Protein AF-A0A1V3X6S5-F1 (afdb_monomer_lite)

Foldseek 3Di:
DDDDDDQLVVLVVVLVVLVVVLVVLVVVLVVCLCVQQQFDQPDPDPVSVVVSNVRNVVSVVVSVVSVVVSVVSVVVSVVSCVVSVNPPPPPPPPPPDDDPPDPDDDDD

Sequence (108 aa):
MSYVLVSPDMVAAAAEDLTTLGSTIGAANAAAATSTTEVLAAATDEVSARIAELFGAYGREYQAISAEAAAFHARFLQALNSGAGLTPSRKPPTCHRCKPSSRMCSIS

Structure (mmCIF, N/CA/C/O backbone):
data_AF-A0A1V3X6S5-F1
#
_entry.id   AF-A0A1V3X6S5-F1
#
loop_
_atom_site.group_PDB
_atom_site.id
_atom_site.type_symbol
_atom_site.label_atom_id
_atom_site.label_alt_id
_atom_site.label_comp_id
_atom_site.label_asym_id
_atom_site.label_entity_id
_atom_site.label_seq_id
_atom_site.pdbx_PDB_ins_code
_atom_site.Cartn_x
_atom_site.Cartn_y
_atom_site.Cartn_z
_atom_site.occupancy
_atom_site.B_iso_or_equiv
_atom_site.auth_seq_id
_atom_site.auth_comp_id
_atom_site.auth_asym_id
_atom_site.auth_atom_id
_atom_site.pdbx_PDB_model_num
ATOM 1 N N . MET A 1 1 ? 16.140 22.476 -30.939 1.00 49.06 1 MET A N 1
ATOM 2 C CA . MET A 1 1 ? 15.502 21.275 -30.359 1.00 49.06 1 MET A CA 1
ATOM 3 C C . MET A 1 1 ? 16.399 20.788 -29.233 1.00 49.06 1 MET A C 1
ATOM 5 O O . MET A 1 1 ? 17.555 20.499 -29.509 1.00 49.06 1 MET A O 1
ATOM 9 N N . SER A 1 2 ? 15.923 20.795 -27.987 1.00 67.44 2 SER A N 1
ATOM 10 C CA . SER A 1 2 ? 16.673 20.252 -26.846 1.00 67.44 2 SER A CA 1
ATOM 11 C C . SER A 1 2 ? 16.503 18.733 -26.825 1.00 67.44 2 SER A C 1
ATOM 13 O O . SER A 1 2 ? 15.370 18.258 -26.873 1.00 67.44 2 SER A O 1
ATOM 15 N N . TYR A 1 3 ? 17.605 17.988 -26.793 1.00 63.44 3 TYR A N 1
ATOM 16 C CA . TYR A 1 3 ? 17.598 16.550 -26.532 1.00 63.44 3 TYR A CA 1
ATOM 17 C C . TYR A 1 3 ? 18.043 16.339 -25.087 1.00 63.44 3 TYR A C 1
ATOM 19 O O . TYR A 1 3 ? 19.093 16.838 -24.685 1.00 63.44 3 TYR A O 1
ATOM 27 N N . VAL A 1 4 ? 17.249 15.606 -24.310 1.00 67.62 4 VAL A N 1
ATOM 28 C CA . VAL A 1 4 ? 17.649 15.171 -22.970 1.00 67.62 4 VAL A CA 1
ATOM 29 C C . VAL A 1 4 ? 18.416 13.863 -23.130 1.00 67.62 4 VAL A C 1
ATOM 31 O O . VAL A 1 4 ? 17.857 12.857 -23.560 1.00 67.62 4 VAL A O 1
ATOM 34 N N . LEU A 1 5 ? 19.711 13.895 -22.822 1.00 71.56 5 LEU A N 1
ATOM 35 C CA . LEU A 1 5 ? 20.560 12.709 -22.760 1.00 71.56 5 LEU A CA 1
ATOM 36 C C . LEU A 1 5 ? 20.504 12.164 -21.331 1.00 71.56 5 LEU A C 1
ATOM 38 O O . LEU A 1 5 ? 20.949 12.828 -20.398 1.00 71.56 5 LEU A O 1
ATOM 42 N N . VAL A 1 6 ? 19.947 10.968 -21.159 1.00 72.44 6 VAL A N 1
ATOM 43 C CA . VAL A 1 6 ? 19.930 10.245 -19.882 1.00 72.44 6 VAL A CA 1
ATOM 44 C C . VAL A 1 6 ? 20.924 9.090 -19.966 1.00 72.44 6 VAL A C 1
ATOM 46 O O . VAL A 1 6 ? 20.902 8.329 -20.932 1.00 72.44 6 VAL A O 1
ATOM 49 N N . SER A 1 7 ? 21.792 8.957 -18.959 1.00 81.06 7 SER A N 1
ATOM 50 C CA . SER A 1 7 ? 22.675 7.793 -18.837 1.00 81.06 7 SER A CA 1
ATOM 51 C C . SER A 1 7 ? 21.864 6.565 -18.395 1.00 81.06 7 SER A C 1
ATOM 53 O O . SER A 1 7 ? 21.170 6.657 -17.380 1.00 81.06 7 SER A O 1
ATOM 55 N N . PRO A 1 8 ? 21.962 5.414 -19.088 1.00 78.69 8 PRO A N 1
ATOM 56 C CA . PRO A 1 8 ? 21.315 4.171 -18.665 1.00 78.69 8 PRO A CA 1
ATOM 57 C C . PRO A 1 8 ? 21.686 3.743 -17.239 1.00 78.69 8 PRO A C 1
ATOM 59 O O . PRO A 1 8 ? 20.822 3.252 -16.518 1.00 78.69 8 PRO A O 1
ATOM 62 N N . ASP A 1 9 ? 22.921 4.007 -16.796 1.00 80.19 9 ASP A N 1
ATOM 63 C CA . ASP A 1 9 ? 23.370 3.697 -15.430 1.00 80.19 9 ASP A CA 1
ATOM 64 C C . ASP A 1 9 ? 22.603 4.504 -14.371 1.00 80.19 9 ASP A C 1
ATOM 66 O O . ASP A 1 9 ? 22.273 3.990 -13.305 1.00 80.19 9 ASP A O 1
ATOM 70 N N . MET A 1 10 ? 22.247 5.756 -14.680 1.00 84.81 10 MET A N 1
ATOM 71 C CA . MET A 1 10 ? 21.433 6.586 -13.784 1.00 84.81 10 MET A CA 1
ATOM 72 C C . MET A 1 10 ? 19.997 6.068 -13.679 1.00 84.81 10 MET A C 1
ATOM 74 O O . MET A 1 10 ? 19.380 6.170 -12.622 1.00 84.81 10 MET A O 1
ATOM 78 N N . VAL A 1 11 ? 19.463 5.499 -14.764 1.00 85.94 11 VAL A N 1
ATOM 79 C CA . VAL A 1 11 ? 18.130 4.881 -14.754 1.00 85.94 11 VAL A CA 1
ATOM 80 C C . VAL A 1 11 ? 18.152 3.557 -13.997 1.00 85.94 11 VAL A C 1
ATOM 82 O O . VAL A 1 11 ? 17.210 3.278 -13.260 1.00 85.94 11 VAL A O 1
ATOM 85 N N . ALA A 1 12 ? 19.229 2.777 -14.129 1.00 85.50 12 ALA A N 1
ATOM 86 C CA . ALA A 1 12 ? 19.430 1.544 -13.371 1.00 85.50 12 ALA A CA 1
ATOM 87 C C . ALA A 1 12 ? 19.436 1.811 -11.860 1.00 85.50 12 ALA A C 1
ATOM 89 O O . ALA A 1 12 ? 18.674 1.186 -11.126 1.00 85.50 12 ALA A O 1
ATOM 90 N N . ALA A 1 13 ? 20.238 2.786 -11.419 1.00 88.19 13 ALA A N 1
ATOM 91 C CA . ALA A 1 13 ? 20.313 3.184 -10.016 1.00 88.19 13 ALA A CA 1
ATOM 92 C C . ALA A 1 13 ? 18.951 3.672 -9.493 1.00 88.19 13 ALA A C 1
ATOM 94 O O . ALA A 1 13 ? 18.472 3.205 -8.464 1.00 88.19 13 ALA A O 1
ATOM 95 N N . ALA A 1 14 ? 18.262 4.532 -10.252 1.00 90.12 14 ALA A N 1
ATOM 96 C CA . ALA A 1 14 ? 16.934 5.007 -9.870 1.00 90.12 14 ALA A CA 1
ATOM 97 C C . ALA A 1 14 ? 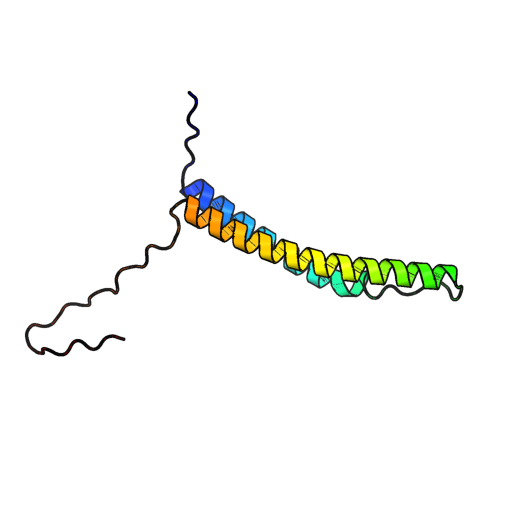15.893 3.871 -9.787 1.00 90.12 14 ALA A C 1
ATOM 99 O O . ALA A 1 14 ? 15.019 3.892 -8.922 1.00 90.12 14 ALA A O 1
ATOM 100 N N . ALA A 1 15 ? 15.962 2.869 -10.669 1.00 90.12 15 ALA A N 1
ATOM 101 C CA . ALA A 1 15 ? 15.076 1.708 -10.618 1.00 90.12 15 ALA A CA 1
ATOM 102 C C . ALA A 1 15 ? 15.334 0.833 -9.377 1.00 90.12 15 ALA A C 1
ATOM 104 O O . ALA A 1 15 ? 14.387 0.298 -8.792 1.00 90.12 15 ALA A O 1
ATOM 105 N N . GLU A 1 16 ? 16.590 0.708 -8.948 1.00 91.06 16 GLU A N 1
ATOM 106 C CA . GLU A 1 16 ? 16.969 0.015 -7.713 1.00 91.06 16 GLU A CA 1
ATOM 107 C C . GLU A 1 16 ? 16.457 0.758 -6.468 1.00 91.06 16 GLU A C 1
ATOM 109 O O . GLU A 1 16 ? 15.816 0.152 -5.601 1.00 91.06 16 GLU A O 1
ATOM 114 N N . ASP A 1 17 ? 16.618 2.082 -6.429 1.00 94.19 17 ASP A N 1
ATOM 115 C CA . ASP A 1 17 ? 16.081 2.931 -5.359 1.00 94.19 17 ASP A CA 1
ATOM 116 C C . ASP A 1 17 ? 14.554 2.799 -5.255 1.00 94.19 17 ASP A C 1
ATOM 118 O O . ASP A 1 17 ? 13.998 2.596 -4.173 1.00 94.19 17 ASP A O 1
ATOM 122 N N . LEU A 1 18 ? 13.856 2.843 -6.392 1.00 94.25 18 LEU A N 1
ATOM 123 C CA . LEU A 1 18 ? 12.405 2.667 -6.456 1.00 94.25 18 LEU A CA 1
ATOM 124 C C . LEU A 1 18 ? 11.963 1.251 -6.065 1.00 94.25 18 LEU A C 1
ATOM 126 O O . LEU A 1 18 ? 10.880 1.079 -5.498 1.00 94.25 18 LEU A O 1
ATOM 130 N N . THR A 1 19 ? 12.776 0.231 -6.338 1.00 94.81 19 THR A N 1
ATOM 131 C CA . THR A 1 19 ? 12.519 -1.143 -5.878 1.00 94.81 19 THR A CA 1
ATOM 132 C C . THR A 1 19 ? 12.578 -1.210 -4.355 1.00 94.81 19 THR A C 1
ATOM 134 O O . THR A 1 19 ? 11.658 -1.736 -3.721 1.00 94.81 19 THR A O 1
ATOM 137 N N . THR A 1 20 ? 13.609 -0.606 -3.763 1.00 95.94 20 THR A N 1
ATOM 138 C CA . THR A 1 20 ? 13.764 -0.506 -2.307 1.00 95.94 20 THR A CA 1
ATOM 139 C C . THR A 1 20 ? 12.592 0.249 -1.685 1.00 95.94 20 THR A C 1
ATOM 141 O O . THR A 1 20 ? 11.956 -0.256 -0.760 1.00 95.94 20 THR A O 1
ATOM 144 N N . LEU A 1 21 ? 12.228 1.405 -2.249 1.00 96.44 21 LEU A N 1
ATOM 145 C CA . LEU A 1 21 ? 11.100 2.216 -1.792 1.00 96.44 21 LEU A CA 1
ATOM 146 C C . LEU A 1 21 ? 9.777 1.437 -1.823 1.00 96.44 21 LEU A C 1
ATOM 148 O O . LEU A 1 21 ? 9.033 1.448 -0.843 1.00 96.44 21 LEU A O 1
ATOM 152 N N . GLY A 1 22 ? 9.496 0.723 -2.917 1.00 95.12 22 GLY A N 1
ATOM 153 C CA . GLY A 1 22 ? 8.295 -0.106 -3.039 1.00 95.12 22 GLY A CA 1
ATOM 154 C C . GLY A 1 22 ? 8.224 -1.192 -1.961 1.00 95.12 22 GLY A C 1
ATOM 155 O O . GLY A 1 22 ? 7.170 -1.392 -1.355 1.00 95.12 22 GLY A O 1
ATOM 156 N N . SER A 1 23 ? 9.354 -1.840 -1.661 1.00 95.81 23 SER A N 1
ATOM 157 C CA . SER A 1 23 ? 9.443 -2.827 -0.578 1.00 95.81 23 SER A CA 1
ATOM 158 C C . SER A 1 23 ? 9.214 -2.196 0.798 1.00 95.81 23 SER A C 1
ATOM 160 O O . SER A 1 23 ? 8.479 -2.755 1.613 1.00 95.81 23 SER A O 1
ATOM 162 N N . THR A 1 24 ? 9.816 -1.036 1.072 1.00 97.69 24 THR A N 1
ATOM 163 C CA . THR A 1 24 ? 9.639 -0.316 2.342 1.00 97.69 24 THR A CA 1
ATOM 164 C C . THR A 1 24 ? 8.186 0.106 2.548 1.00 97.69 24 THR A C 1
ATOM 166 O O . THR A 1 24 ? 7.644 -0.094 3.634 1.00 97.69 24 THR A O 1
ATOM 169 N N . ILE A 1 25 ? 7.531 0.635 1.511 1.00 96.12 25 ILE A N 1
ATOM 170 C CA . ILE A 1 25 ? 6.117 1.030 1.568 1.00 96.12 25 ILE A CA 1
ATOM 171 C C . ILE A 1 25 ? 5.225 -0.195 1.785 1.00 96.12 25 ILE A C 1
ATOM 173 O O . ILE A 1 25 ? 4.343 -0.160 2.639 1.00 96.12 25 ILE A O 1
ATOM 177 N N . GLY A 1 26 ? 5.472 -1.295 1.067 1.00 96.12 26 GLY A N 1
ATOM 178 C CA . GLY A 1 26 ? 4.722 -2.539 1.253 1.00 96.12 26 GLY A CA 1
ATOM 179 C C . GLY A 1 26 ? 4.817 -3.069 2.687 1.00 96.12 26 GLY A C 1
ATOM 180 O O . GLY A 1 26 ? 3.800 -3.420 3.285 1.00 96.12 26 GLY A O 1
ATOM 181 N N . ALA A 1 27 ? 6.018 -3.057 3.271 1.00 96.44 27 ALA A N 1
ATOM 182 C CA . ALA A 1 27 ? 6.232 -3.453 4.661 1.00 96.44 27 ALA A CA 1
ATOM 183 C C . ALA A 1 27 ? 5.536 -2.508 5.655 1.00 96.44 27 ALA A C 1
ATOM 185 O O . ALA A 1 27 ? 4.917 -2.975 6.611 1.00 96.44 27 ALA A O 1
ATOM 186 N N . ALA A 1 28 ? 5.593 -1.194 5.420 1.00 96.38 28 ALA A N 1
ATOM 187 C CA . ALA A 1 28 ? 4.912 -0.206 6.253 1.00 96.38 28 ALA A CA 1
ATOM 188 C C . ALA A 1 28 ? 3.384 -0.377 6.213 1.00 96.38 28 ALA A C 1
ATOM 190 O O . ALA A 1 28 ? 2.738 -0.372 7.261 1.00 96.38 28 ALA A O 1
ATOM 191 N N . ASN A 1 29 ? 2.812 -0.608 5.027 1.00 95.62 29 ASN A N 1
ATOM 192 C CA . ASN A 1 29 ? 1.379 -0.848 4.861 1.00 95.62 29 ASN A CA 1
ATOM 193 C C . ASN A 1 29 ? 0.927 -2.134 5.556 1.00 95.62 29 ASN A C 1
ATOM 195 O O . ASN A 1 29 ? -0.117 -2.134 6.207 1.00 95.62 29 ASN A O 1
ATOM 199 N N . ALA A 1 30 ? 1.726 -3.202 5.475 1.00 94.50 30 ALA A N 1
ATOM 200 C CA . ALA A 1 30 ? 1.460 -4.446 6.192 1.00 94.50 30 ALA A CA 1
ATOM 201 C C . ALA A 1 30 ? 1.532 -4.257 7.717 1.00 94.50 30 ALA A C 1
ATOM 203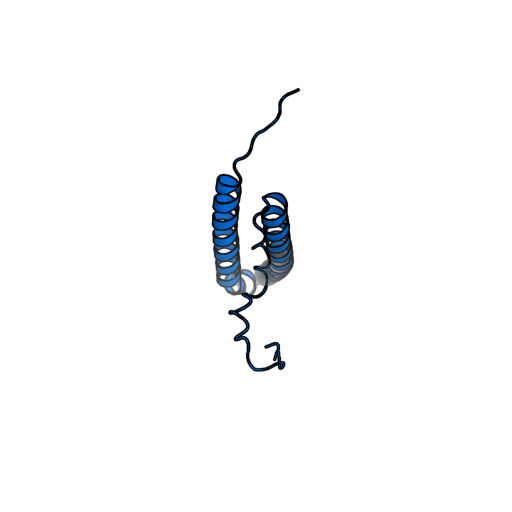 O O . ALA A 1 30 ? 0.658 -4.736 8.435 1.00 94.50 30 ALA A O 1
ATOM 204 N N . ALA A 1 31 ? 2.528 -3.517 8.215 1.00 96.06 31 ALA A N 1
ATOM 205 C CA . ALA A 1 31 ? 2.667 -3.222 9.642 1.00 96.06 31 ALA A CA 1
ATOM 206 C C . ALA A 1 31 ? 1.512 -2.360 10.187 1.00 96.06 31 ALA A C 1
ATOM 208 O O . ALA A 1 31 ? 1.100 -2.531 11.333 1.00 96.06 31 ALA A O 1
ATOM 209 N N . ALA A 1 32 ? 0.973 -1.453 9.369 1.00 94.75 32 ALA A N 1
ATOM 210 C CA . ALA A 1 32 ? -0.150 -0.591 9.729 1.00 94.75 32 ALA A CA 1
ATOM 211 C C . ALA A 1 32 ? -1.531 -1.243 9.527 1.00 94.75 32 ALA A C 1
ATOM 213 O O . ALA A 1 32 ? -2.535 -0.674 9.954 1.00 94.75 32 ALA A O 1
ATOM 214 N N . ALA A 1 33 ? -1.617 -2.409 8.874 1.00 94.94 33 ALA A N 1
ATOM 215 C CA . ALA A 1 33 ? -2.894 -3.018 8.503 1.00 94.94 33 ALA A CA 1
ATOM 216 C C . ALA A 1 33 ? -3.784 -3.260 9.725 1.00 94.94 33 ALA A C 1
ATOM 218 O O . ALA A 1 33 ? -4.861 -2.681 9.825 1.00 94.94 33 ALA A O 1
ATOM 219 N N . THR A 1 34 ? -3.299 -4.025 10.701 1.00 93.44 34 THR A N 1
ATOM 220 C CA . THR A 1 34 ? -4.077 -4.378 11.895 1.00 93.44 34 THR A CA 1
ATOM 221 C C . THR A 1 34 ? -4.492 -3.146 12.698 1.00 93.44 34 THR A C 1
ATOM 223 O O . THR A 1 34 ? -5.667 -2.996 13.025 1.00 93.44 34 THR A O 1
ATOM 226 N N . SER A 1 35 ? -3.564 -2.221 12.964 1.00 94.81 35 SER A N 1
ATOM 227 C CA . SER A 1 35 ? -3.840 -1.039 13.792 1.00 94.81 35 SER A CA 1
ATOM 228 C C . SER A 1 35 ? -4.833 -0.059 13.161 1.00 94.81 35 SER A C 1
ATOM 230 O O . SER A 1 35 ? -5.447 0.725 13.882 1.00 94.81 35 SER A O 1
ATOM 232 N N . THR A 1 36 ? -5.014 -0.103 11.838 1.00 94.50 36 THR A N 1
ATOM 233 C CA . THR A 1 36 ? -5.954 0.764 11.112 1.00 94.50 36 THR A CA 1
ATOM 234 C C . THR A 1 36 ? -7.275 0.077 10.768 1.00 94.50 36 THR A C 1
ATOM 236 O O . THR A 1 36 ? -8.276 0.767 10.588 1.00 94.50 36 THR A O 1
ATOM 239 N N . THR A 1 37 ? -7.325 -1.259 10.705 1.00 94.88 37 THR A N 1
ATOM 240 C CA . THR A 1 37 ? -8.563 -2.006 10.413 1.00 94.88 37 THR A CA 1
ATOM 241 C C . THR A 1 37 ? -9.309 -2.480 11.656 1.00 94.88 37 THR A C 1
ATOM 243 O O . THR A 1 37 ? -10.523 -2.676 11.590 1.00 94.88 37 THR A O 1
ATOM 246 N N . GLU A 1 38 ? -8.604 -2.676 12.772 1.00 93.81 38 GLU A N 1
ATOM 247 C CA . GLU A 1 38 ? -9.143 -3.200 14.035 1.00 93.81 38 GLU A CA 1
ATOM 248 C C . GLU A 1 38 ? -9.247 -2.099 15.100 1.00 93.81 38 GLU A C 1
ATOM 250 O O . GLU A 1 38 ? -8.782 -2.232 16.231 1.00 93.81 38 GLU A O 1
ATOM 255 N N . VAL A 1 39 ? -9.847 -0.967 14.725 1.00 93.50 39 VAL A N 1
ATOM 256 C CA . VAL A 1 39 ? -10.058 0.155 15.645 1.00 93.50 39 VAL A CA 1
ATOM 257 C C . VAL A 1 39 ? -11.143 -0.209 16.657 1.00 93.50 39 VAL A C 1
ATOM 259 O O . VAL A 1 39 ? -12.250 -0.595 16.287 1.00 93.50 39 VAL A O 1
ATOM 262 N N . LEU A 1 40 ? -10.827 -0.072 17.945 1.00 92.81 40 LEU A N 1
ATOM 263 C CA . LEU A 1 40 ? -11.772 -0.287 19.039 1.00 92.81 40 LEU A CA 1
ATOM 264 C C . LEU A 1 40 ? -12.539 1.001 19.357 1.00 92.81 40 LEU A C 1
ATOM 266 O O . LEU A 1 40 ? -11.992 2.102 19.272 1.00 92.81 40 LEU A O 1
ATOM 270 N N . ALA A 1 41 ? -13.802 0.862 19.765 1.00 91.25 41 ALA A N 1
ATOM 271 C CA . ALA A 1 41 ? -14.599 1.987 20.244 1.00 91.25 41 ALA A CA 1
ATOM 272 C C . ALA A 1 41 ? -13.985 2.571 21.527 1.00 91.25 41 ALA A C 1
ATOM 274 O O . ALA A 1 41 ? -13.651 1.835 22.456 1.00 91.25 41 ALA A O 1
ATOM 275 N N . ALA A 1 42 ? -13.853 3.898 21.583 1.00 90.06 42 ALA A N 1
ATOM 276 C CA . ALA A 1 42 ? -13.271 4.592 22.734 1.00 90.06 42 ALA A CA 1
ATOM 277 C C . ALA A 1 42 ? -14.160 4.519 23.991 1.00 90.06 42 ALA A C 1
ATOM 279 O O . ALA A 1 42 ? -13.655 4.548 25.113 1.00 90.06 42 ALA A O 1
ATOM 280 N N . ALA A 1 43 ? -15.476 4.417 23.800 1.00 90.31 43 ALA A N 1
ATOM 281 C CA . ALA A 1 43 ? -16.479 4.256 24.845 1.00 90.31 43 ALA A CA 1
ATOM 282 C C . ALA A 1 43 ? -17.652 3.392 24.341 1.00 90.31 43 ALA A C 1
ATOM 284 O O . ALA A 1 43 ? -17.703 3.008 23.173 1.00 90.31 43 ALA A O 1
ATOM 285 N N . THR A 1 44 ? -18.586 3.050 25.234 1.00 91.50 44 THR A N 1
ATOM 286 C CA . THR A 1 44 ? -19.729 2.160 24.944 1.00 91.50 44 THR A CA 1
ATOM 287 C C . THR A 1 44 ? -20.907 2.863 24.268 1.00 91.50 44 THR A C 1
ATOM 289 O O . THR A 1 44 ? -21.981 2.277 24.147 1.00 91.50 44 THR A O 1
ATOM 292 N N . ASP A 1 45 ? -20.754 4.129 23.893 1.00 96.00 45 ASP A N 1
ATOM 293 C CA . ASP A 1 45 ? -21.786 4.882 23.197 1.00 96.00 45 ASP A CA 1
ATOM 294 C C . ASP A 1 45 ? -21.812 4.563 21.694 1.00 96.00 45 ASP A C 1
ATOM 296 O O . ASP A 1 45 ? -20.826 4.134 21.087 1.00 96.00 45 ASP A O 1
ATOM 300 N N . GLU A 1 46 ? -22.968 4.801 21.080 1.00 94.75 46 GLU A N 1
ATOM 301 C CA . GLU A 1 46 ? -23.188 4.521 19.662 1.00 94.75 46 GLU A CA 1
ATOM 302 C C . GLU A 1 46 ? -22.290 5.367 18.749 1.00 94.75 46 GLU A C 1
ATOM 304 O O . GLU A 1 46 ? -21.898 4.900 17.681 1.00 94.75 46 GLU A O 1
ATOM 309 N N . VAL A 1 47 ? -21.912 6.586 19.152 1.00 96.69 47 VAL A N 1
ATOM 310 C CA . VAL A 1 47 ? -21.053 7.459 18.338 1.00 96.69 47 VAL A CA 1
ATOM 311 C C . VAL A 1 47 ? -19.639 6.883 18.276 1.00 96.69 47 VAL A C 1
ATOM 313 O O . VAL A 1 47 ? -19.091 6.731 17.184 1.00 96.69 47 VAL A O 1
ATOM 316 N N . SER A 1 48 ? -19.077 6.474 19.414 1.00 96.19 48 SER A N 1
ATOM 317 C CA . SER A 1 48 ? -17.780 5.792 19.492 1.00 96.19 48 SER A CA 1
ATOM 318 C C . SER A 1 48 ? -17.755 4.496 18.682 1.00 96.19 48 SER A C 1
ATOM 320 O O . SER A 1 48 ? -16.776 4.235 17.980 1.00 96.19 48 SER A O 1
ATOM 322 N N . ALA A 1 49 ? -18.834 3.706 18.727 1.00 95.06 49 ALA A N 1
ATOM 323 C CA . ALA A 1 49 ? -18.956 2.487 17.928 1.00 95.06 49 ALA A CA 1
ATOM 324 C C . ALA A 1 49 ? -18.954 2.787 16.418 1.00 95.06 49 ALA A C 1
ATOM 326 O O . ALA A 1 49 ? -18.196 2.176 15.665 1.00 95.06 49 ALA A O 1
ATOM 327 N N . ARG A 1 50 ? -19.733 3.782 15.971 1.00 95.94 50 ARG A N 1
ATOM 328 C CA . ARG A 1 50 ? -19.786 4.184 14.554 1.00 95.94 50 ARG A CA 1
ATOM 329 C C . ARG A 1 50 ? -18.477 4.772 14.047 1.00 95.94 50 ARG A C 1
ATOM 331 O O . ARG A 1 50 ? -18.108 4.528 12.901 1.00 95.94 50 ARG A O 1
ATOM 338 N N . ILE A 1 51 ? -17.766 5.526 14.881 1.00 95.75 51 ILE A N 1
ATOM 339 C CA . ILE A 1 51 ? -16.447 6.063 14.534 1.00 95.75 51 ILE A CA 1
ATOM 340 C C . ILE A 1 51 ? -15.444 4.917 14.344 1.00 95.75 51 ILE A C 1
ATOM 342 O O . ILE A 1 51 ? -14.726 4.900 13.344 1.00 95.75 51 ILE A O 1
ATOM 346 N N . ALA A 1 52 ? -15.423 3.938 15.252 1.00 95.88 52 ALA A N 1
ATOM 347 C CA . ALA A 1 52 ? -14.563 2.763 15.130 1.00 95.88 52 ALA A CA 1
ATOM 348 C C . ALA A 1 52 ? -14.869 1.948 13.857 1.00 95.88 52 ALA A C 1
ATOM 350 O O . ALA A 1 52 ? -13.952 1.600 13.111 1.00 95.88 52 ALA A O 1
ATOM 351 N N . GLU A 1 53 ? -16.153 1.720 13.553 1.00 95.56 53 GLU A N 1
ATOM 352 C CA . GLU A 1 53 ? -16.590 1.065 12.311 1.00 95.56 53 GLU A CA 1
ATOM 353 C C . GLU A 1 53 ? -16.127 1.822 11.057 1.00 95.56 53 GLU A C 1
ATOM 355 O O . GLU A 1 53 ? -15.606 1.201 10.126 1.00 95.56 53 GLU A O 1
ATOM 360 N N . LEU A 1 54 ? -16.285 3.152 11.038 1.00 96.25 54 LEU A N 1
ATOM 361 C CA . LEU A 1 54 ? -15.884 4.008 9.921 1.00 96.25 54 LEU A CA 1
ATOM 362 C C . LEU 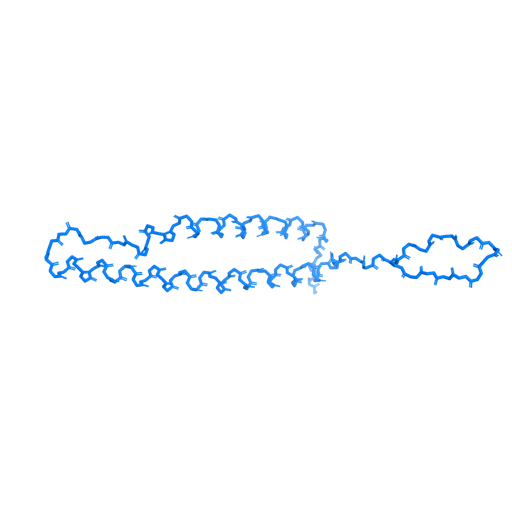A 1 54 ? -14.380 3.907 9.651 1.00 96.25 54 LEU A C 1
ATOM 364 O O . LEU A 1 54 ? -13.976 3.668 8.513 1.00 96.25 54 LEU A O 1
ATOM 368 N N . PHE A 1 55 ? -13.550 4.059 10.687 1.00 96.50 55 PHE A N 1
ATOM 369 C CA . PHE A 1 55 ? -12.099 3.974 10.526 1.00 96.50 55 PHE A CA 1
ATOM 370 C C . PHE A 1 55 ? -11.648 2.569 10.128 1.00 96.50 55 PHE A C 1
ATOM 372 O O . PHE A 1 55 ? -10.813 2.439 9.235 1.00 96.50 55 PHE A O 1
ATOM 379 N N . GLY A 1 56 ? -12.245 1.521 10.701 1.00 96.75 56 GLY A N 1
ATOM 380 C CA . GLY A 1 56 ? -11.947 0.146 10.305 1.00 96.75 56 GLY A CA 1
ATOM 381 C C . GLY A 1 56 ? -12.313 -0.145 8.845 1.00 96.75 56 GLY A C 1
ATOM 382 O O . GLY A 1 56 ? -11.570 -0.835 8.143 1.00 96.75 56 GLY A O 1
ATOM 383 N N . ALA A 1 57 ? -13.438 0.392 8.359 1.00 96.88 57 ALA A N 1
ATOM 384 C CA . ALA A 1 57 ? -13.831 0.292 6.953 1.00 96.88 57 ALA A CA 1
ATOM 385 C C . ALA A 1 57 ? -12.858 1.040 6.036 1.00 96.88 57 ALA A C 1
ATOM 387 O O . ALA A 1 57 ? -12.363 0.454 5.072 1.00 96.88 57 ALA A O 1
ATOM 388 N N . TYR A 1 58 ? -12.509 2.277 6.391 1.00 97.06 58 TYR A N 1
ATOM 389 C CA . TYR A 1 58 ? -11.538 3.074 5.646 1.00 97.06 58 TYR A CA 1
ATOM 390 C C . TYR A 1 58 ? -10.160 2.400 5.585 1.00 97.06 58 TYR A C 1
ATOM 392 O O . TYR A 1 58 ? -9.537 2.358 4.526 1.00 97.06 58 TYR A O 1
ATOM 400 N N . GLY A 1 59 ? -9.703 1.796 6.687 1.00 96.44 59 GLY A N 1
ATOM 401 C CA . GLY A 1 59 ? -8.465 1.017 6.720 1.00 96.44 59 GLY A CA 1
ATOM 402 C C . GLY A 1 59 ? -8.476 -0.141 5.716 1.00 96.44 59 GLY A C 1
ATOM 403 O O . GLY A 1 59 ? -7.495 -0.353 5.008 1.00 96.44 59 GLY A O 1
ATOM 404 N N . ARG A 1 60 ? -9.598 -0.862 5.581 1.00 97.12 60 ARG A N 1
ATOM 405 C CA . ARG A 1 60 ? -9.723 -1.966 4.609 1.00 97.12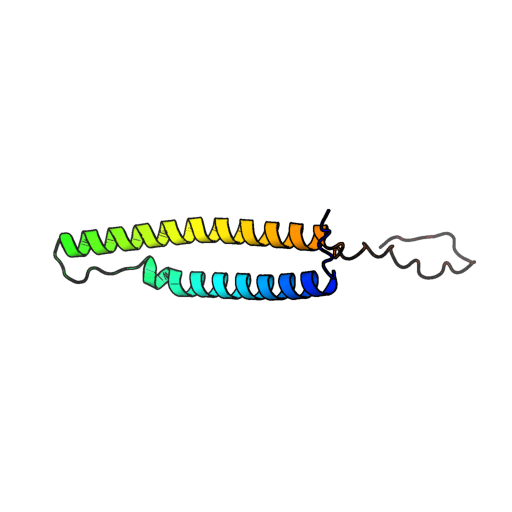 60 ARG A CA 1
ATOM 406 C C . ARG A 1 60 ? -9.707 -1.473 3.163 1.00 97.12 60 ARG A C 1
ATOM 408 O O . ARG A 1 60 ? -9.037 -2.080 2.328 1.00 97.12 60 ARG A O 1
ATOM 415 N N . GLU A 1 61 ? -10.401 -0.377 2.870 1.00 97.25 61 GLU A N 1
ATOM 416 C CA . GLU A 1 61 ? -10.376 0.251 1.541 1.00 97.25 61 GLU A CA 1
ATOM 417 C C . GLU A 1 61 ? -8.971 0.748 1.185 1.00 97.25 61 GLU A C 1
ATOM 419 O O . GLU A 1 61 ? -8.476 0.482 0.089 1.00 97.25 61 GLU A O 1
ATOM 424 N N . TYR A 1 62 ? -8.286 1.385 2.138 1.00 97.31 62 TYR A N 1
ATOM 425 C CA . TYR A 1 62 ? -6.902 1.816 1.970 1.00 97.31 62 TYR A CA 1
ATOM 426 C C . TYR A 1 62 ? -5.973 0.644 1.631 1.00 97.31 62 TYR A C 1
ATOM 428 O O . TYR A 1 62 ? -5.145 0.763 0.726 1.00 97.31 62 TYR A O 1
ATOM 436 N N . GLN A 1 63 ? -6.115 -0.498 2.308 1.00 97.50 63 GLN A N 1
ATOM 437 C CA . GLN A 1 63 ? -5.311 -1.690 2.020 1.00 97.50 63 GLN A CA 1
ATOM 438 C C . GLN A 1 63 ? -5.586 -2.244 0.614 1.00 97.50 63 GLN A C 1
ATOM 440 O O . GLN A 1 63 ? -4.647 -2.617 -0.092 1.00 97.50 63 GLN A O 1
ATOM 445 N N . ALA A 1 64 ? -6.845 -2.237 0.166 1.00 96.56 64 ALA A N 1
ATOM 446 C CA . ALA A 1 64 ? -7.205 -2.663 -1.187 1.00 96.56 64 ALA A CA 1
ATOM 447 C C . ALA A 1 64 ? -6.565 -1.766 -2.263 1.00 96.56 64 ALA A C 1
ATOM 449 O O . ALA A 1 64 ? -5.926 -2.268 -3.190 1.00 96.56 64 ALA A O 1
ATOM 450 N N . ILE A 1 65 ? -6.663 -0.443 -2.104 1.00 96.94 65 ILE A N 1
ATOM 451 C CA . ILE A 1 65 ? -6.058 0.528 -3.032 1.00 96.94 65 ILE A CA 1
ATOM 452 C C . ILE A 1 65 ? -4.526 0.441 -2.988 1.00 96.94 65 ILE A C 1
ATOM 454 O O . ILE A 1 65 ? -3.861 0.511 -4.022 1.00 96.94 65 ILE A O 1
ATOM 458 N N . SER A 1 66 ? -3.946 0.234 -1.805 1.00 95.25 66 SER A N 1
ATOM 459 C CA . SER A 1 66 ? -2.498 0.080 -1.635 1.00 95.25 66 SER A CA 1
ATOM 460 C C . SER A 1 66 ? -1.952 -1.143 -2.374 1.00 95.25 66 SER A C 1
ATOM 462 O O . SER A 1 66 ? -0.859 -1.082 -2.941 1.00 95.25 66 SER A O 1
ATOM 464 N N . ALA A 1 67 ? -2.713 -2.240 -2.424 1.00 95.44 67 ALA A N 1
ATOM 465 C CA . ALA A 1 67 ? -2.350 -3.421 -3.203 1.00 95.44 67 ALA A CA 1
ATOM 466 C C . ALA A 1 67 ? -2.374 -3.145 -4.719 1.00 95.44 67 ALA A C 1
ATOM 468 O O . ALA A 1 67 ? -1.472 -3.574 -5.443 1.00 95.44 67 ALA A O 1
ATOM 469 N N . GLU A 1 68 ? -3.359 -2.385 -5.204 1.00 97.06 68 GLU A N 1
ATOM 470 C CA . GLU A 1 68 ? -3.416 -1.958 -6.606 1.00 97.06 68 GLU A CA 1
ATOM 471 C C . GLU A 1 68 ? -2.244 -1.032 -6.966 1.00 97.06 68 GLU A C 1
ATOM 473 O O . GLU A 1 68 ? -1.583 -1.227 -7.991 1.00 97.06 68 GLU A O 1
ATOM 478 N N . ALA A 1 69 ? -1.915 -0.084 -6.086 1.00 95.81 69 ALA A N 1
ATOM 479 C CA . ALA A 1 69 ? -0.765 0.800 -6.246 1.00 95.81 69 ALA A CA 1
ATOM 480 C C . ALA A 1 69 ? 0.563 0.022 -6.296 1.00 95.81 69 ALA A C 1
ATOM 482 O O . ALA A 1 69 ? 1.415 0.314 -7.136 1.00 95.81 69 ALA A O 1
ATOM 483 N N . ALA A 1 70 ? 0.730 -1.012 -5.464 1.00 95.38 70 ALA A N 1
ATOM 484 C CA . ALA A 1 70 ? 1.907 -1.880 -5.504 1.00 95.38 70 ALA A CA 1
ATOM 485 C C . ALA A 1 70 ? 2.018 -2.647 -6.837 1.00 95.38 70 ALA A C 1
ATOM 487 O O . ALA A 1 70 ? 3.104 -2.752 -7.414 1.00 95.38 70 ALA A O 1
ATOM 488 N N . ALA A 1 71 ? 0.895 -3.133 -7.374 1.00 96.19 71 ALA A N 1
ATOM 489 C CA . ALA A 1 71 ? 0.865 -3.786 -8.681 1.00 96.19 71 ALA A CA 1
ATOM 490 C C . ALA A 1 71 ? 1.210 -2.813 -9.822 1.00 96.19 71 ALA A C 1
ATOM 492 O O . ALA A 1 71 ? 1.926 -3.178 -10.760 1.00 96.19 71 ALA A O 1
ATOM 493 N N . PHE A 1 72 ? 0.734 -1.568 -9.743 1.00 96.38 72 PHE A N 1
ATOM 494 C CA . PHE A 1 72 ? 1.124 -0.506 -10.667 1.00 96.38 72 PHE A CA 1
ATOM 495 C C . PHE A 1 72 ? 2.627 -0.208 -10.583 1.00 96.38 72 PHE A C 1
ATOM 497 O O . PHE A 1 72 ? 3.296 -0.187 -11.617 1.00 96.38 72 PHE A O 1
ATOM 504 N N . HIS A 1 73 ? 3.173 -0.057 -9.373 1.00 96.12 73 HIS A N 1
ATOM 505 C CA . HIS A 1 73 ? 4.598 0.202 -9.139 1.00 96.12 73 HIS A CA 1
ATOM 506 C C . HIS A 1 73 ? 5.495 -0.871 -9.768 1.00 96.12 73 HIS A C 1
ATOM 508 O O . HIS A 1 73 ? 6.469 -0.553 -10.447 1.00 96.12 73 HIS A O 1
ATOM 514 N N . ALA A 1 74 ? 5.125 -2.149 -9.637 1.00 94.19 74 ALA A N 1
ATOM 515 C CA . ALA A 1 74 ? 5.859 -3.251 -10.259 1.00 94.19 74 ALA A CA 1
ATOM 516 C C . ALA A 1 74 ? 5.880 -3.158 -11.798 1.00 94.19 74 ALA A C 1
ATOM 518 O O . ALA A 1 74 ? 6.921 -3.360 -12.428 1.00 94.19 74 ALA A O 1
ATOM 519 N N . ARG A 1 75 ? 4.746 -2.807 -12.419 1.00 95.12 75 ARG A N 1
ATOM 520 C CA . ARG A 1 75 ? 4.657 -2.604 -13.877 1.00 95.12 75 ARG A CA 1
ATOM 521 C C . ARG A 1 75 ? 5.445 -1.375 -14.324 1.00 95.12 75 ARG A C 1
ATOM 523 O O . ARG A 1 75 ? 6.082 -1.413 -15.374 1.00 95.12 75 ARG A O 1
ATOM 530 N N . PHE A 1 76 ? 5.430 -0.309 -13.526 1.00 94.00 76 PHE A N 1
ATOM 531 C CA . PHE A 1 76 ? 6.221 0.891 -13.776 1.00 94.00 76 PHE A CA 1
ATOM 532 C C . PHE A 1 76 ? 7.719 0.572 -13.792 1.00 94.00 76 PHE A C 1
ATOM 534 O O . PHE A 1 76 ? 8.399 0.918 -14.753 1.00 94.00 76 PHE A O 1
ATOM 541 N N . LEU A 1 77 ? 8.219 -0.175 -12.803 1.00 93.38 77 LEU A N 1
ATOM 542 C CA . LEU A 1 77 ? 9.611 -0.636 -12.774 1.00 93.38 77 LEU A CA 1
ATOM 543 C C . LEU A 1 77 ? 9.959 -1.525 -13.973 1.00 93.38 77 LEU A C 1
ATOM 545 O O . LEU A 1 77 ? 11.028 -1.384 -14.565 1.00 93.38 77 LEU A O 1
ATOM 549 N N . GLN A 1 78 ? 9.047 -2.412 -14.381 1.00 90.50 78 GLN A N 1
ATOM 550 C CA . GLN A 1 78 ? 9.243 -3.242 -15.569 1.00 90.50 78 GLN A CA 1
ATOM 551 C C . GLN A 1 78 ? 9.370 -2.397 -16.848 1.00 90.50 78 GLN A C 1
ATOM 553 O O . GLN A 1 78 ? 10.236 -2.672 -17.681 1.00 90.50 78 GLN A O 1
ATOM 558 N N . ALA A 1 79 ? 8.534 -1.368 -17.001 1.00 90.44 79 ALA A N 1
ATOM 559 C CA . ALA A 1 79 ? 8.585 -0.443 -18.132 1.00 90.44 79 ALA A CA 1
ATOM 560 C C . ALA A 1 79 ? 9.827 0.465 -18.093 1.00 90.44 79 ALA A C 1
ATOM 562 O O . ALA A 1 79 ? 10.427 0.739 -19.130 1.00 90.44 79 ALA A O 1
ATOM 563 N N . LEU A 1 80 ? 10.246 0.898 -16.903 1.00 89.56 80 LEU A N 1
ATOM 564 C CA . LEU A 1 80 ? 11.451 1.704 -16.713 1.00 89.56 80 LEU A CA 1
ATOM 565 C C . LEU A 1 80 ? 12.705 0.924 -17.131 1.00 89.56 80 LEU A C 1
ATOM 567 O O . LEU A 1 80 ? 13.520 1.417 -17.910 1.00 89.56 80 LEU A O 1
ATOM 571 N N . ASN A 1 81 ? 12.810 -0.330 -16.690 1.00 85.75 81 ASN A N 1
ATOM 572 C CA . ASN A 1 81 ? 13.926 -1.210 -17.031 1.00 85.75 81 ASN A CA 1
ATOM 573 C C . ASN A 1 81 ? 13.951 -1.579 -18.522 1.00 85.75 81 ASN A C 1
ATOM 575 O O . ASN A 1 81 ? 15.028 -1.696 -19.109 1.00 85.75 81 ASN A O 1
ATOM 579 N N . SER A 1 82 ? 12.786 -1.741 -19.161 1.00 83.44 82 SER A N 1
ATOM 580 C CA . SER A 1 82 ? 12.725 -1.997 -20.604 1.00 83.44 82 SER A CA 1
ATOM 581 C C . SER A 1 82 ? 13.093 -0.761 -21.431 1.00 83.44 82 SER A C 1
ATOM 583 O O . SER A 1 82 ? 13.849 -0.887 -22.394 1.00 83.44 82 SER A O 1
ATOM 585 N N . GLY A 1 83 ? 12.644 0.432 -21.025 1.00 77.38 83 GLY A N 1
ATOM 586 C CA . GLY A 1 83 ? 12.984 1.703 -21.672 1.00 77.38 83 GLY A CA 1
ATOM 587 C C . GLY A 1 83 ? 14.464 2.078 -21.556 1.00 77.38 83 GLY A C 1
ATOM 588 O O . GLY A 1 83 ? 15.022 2.668 -22.478 1.00 77.38 83 GLY A O 1
ATOM 589 N N . ALA A 1 84 ? 15.125 1.678 -20.468 1.00 75.25 84 ALA A N 1
ATOM 590 C CA . ALA A 1 84 ? 16.562 1.864 -20.271 1.00 75.25 84 ALA A CA 1
ATOM 591 C C . ALA A 1 84 ? 17.440 0.882 -21.073 1.00 75.25 84 ALA A C 1
ATOM 593 O O . ALA A 1 84 ? 18.665 0.977 -21.025 1.00 75.25 84 ALA A O 1
ATOM 594 N N . GLY A 1 85 ? 16.846 -0.094 -21.773 1.00 64.31 85 GLY A N 1
ATOM 595 C CA . GLY A 1 85 ? 17.591 -1.183 -22.414 1.00 64.31 85 GLY A CA 1
ATOM 596 C C . GLY A 1 85 ? 18.234 -2.159 -21.417 1.00 64.31 85 GLY A C 1
ATOM 597 O O . GLY A 1 85 ? 19.058 -2.981 -21.811 1.00 64.31 85 GLY A O 1
ATOM 598 N N . LEU A 1 86 ? 17.844 -2.093 -20.138 1.00 60.44 86 LEU A N 1
ATOM 599 C CA . LEU A 1 86 ? 18.371 -2.890 -19.024 1.00 60.44 86 LEU A CA 1
ATOM 600 C C . LEU A 1 86 ? 17.678 -4.247 -18.872 1.00 60.44 86 LEU A C 1
ATOM 602 O O . LEU A 1 86 ? 17.889 -4.942 -17.878 1.00 60.44 86 LEU A O 1
ATOM 606 N N . THR A 1 87 ? 16.864 -4.672 -19.845 1.00 48.34 87 THR A N 1
ATOM 607 C CA . THR A 1 87 ? 16.447 -6.076 -19.886 1.00 48.34 87 THR A CA 1
ATOM 608 C C . THR A 1 87 ? 17.723 -6.910 -19.863 1.00 48.34 87 THR A C 1
ATOM 610 O O . THR A 1 87 ? 18.573 -6.658 -20.726 1.00 48.34 87 THR A O 1
ATOM 613 N N . PRO A 1 88 ? 17.913 -7.867 -18.933 1.00 42.72 88 PRO A N 1
ATOM 614 C CA . PRO A 1 88 ? 19.027 -8.781 -19.057 1.00 42.72 88 PRO A CA 1
ATOM 615 C C . PRO A 1 88 ? 18.867 -9.416 -20.428 1.00 42.72 88 PRO A C 1
ATOM 617 O O . PRO A 1 88 ? 17.910 -10.153 -20.676 1.00 42.72 88 PRO A O 1
ATOM 620 N N . SER A 1 89 ? 19.761 -9.026 -21.341 1.00 45.25 89 SER A N 1
ATOM 621 C CA . SER A 1 89 ? 19.918 -9.649 -22.639 1.00 45.25 89 SER A CA 1
ATOM 622 C C . SER A 1 89 ? 19.845 -11.131 -22.353 1.00 45.25 89 SER A C 1
ATOM 624 O O . SER A 1 89 ? 20.628 -11.623 -21.533 1.00 45.25 89 SER A O 1
ATOM 626 N N . ARG A 1 90 ? 18.822 -11.804 -22.897 1.00 45.53 90 ARG A N 1
ATOM 627 C CA . ARG A 1 90 ? 18.677 -13.250 -22.784 1.00 45.53 90 ARG A CA 1
ATOM 628 C C . ARG A 1 90 ? 19.977 -13.801 -23.326 1.00 45.53 90 ARG A C 1
ATOM 630 O O . ARG A 1 90 ? 20.150 -13.883 -24.541 1.00 45.53 90 ARG A O 1
ATOM 637 N N . LYS A 1 91 ? 20.912 -14.076 -22.414 1.00 44.19 91 LYS A N 1
ATOM 638 C CA . LYS A 1 91 ? 22.250 -14.529 -22.743 1.00 44.19 91 LYS A CA 1
ATOM 639 C C . LYS A 1 91 ? 21.996 -15.753 -23.611 1.00 44.19 91 LYS A C 1
ATOM 641 O O . LYS A 1 91 ? 21.279 -16.649 -23.148 1.00 44.19 91 LYS A O 1
ATOM 646 N N . PRO A 1 92 ? 22.424 -15.762 -24.886 1.00 45.78 92 PRO A N 1
ATOM 647 C CA . PRO A 1 92 ? 22.225 -16.942 -25.709 1.00 45.78 92 PRO A CA 1
ATOM 648 C C . PRO A 1 92 ? 22.794 -18.120 -24.912 1.00 45.78 92 PRO A C 1
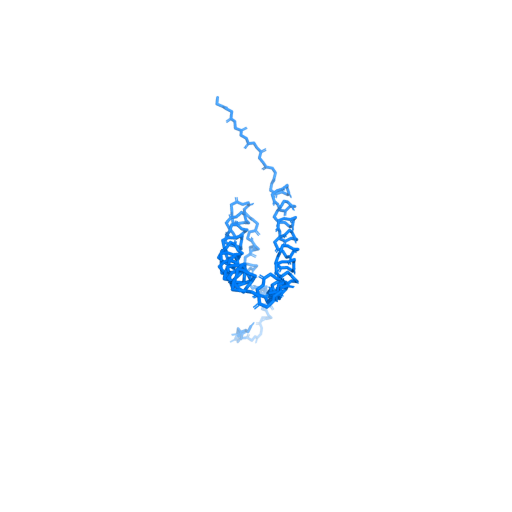ATOM 650 O O . PRO A 1 92 ? 23.830 -17.924 -24.260 1.00 45.78 92 PRO A O 1
ATOM 653 N N . PRO A 1 93 ? 22.104 -19.279 -24.870 1.00 54.44 93 PRO A N 1
ATOM 654 C CA . PRO A 1 93 ? 22.588 -20.422 -24.108 1.00 54.44 93 PRO A CA 1
ATOM 655 C C . PRO A 1 93 ? 24.058 -20.602 -24.462 1.00 54.44 93 PRO A C 1
ATOM 657 O O . PRO A 1 93 ? 24.413 -20.637 -25.645 1.00 54.44 93 PRO A O 1
ATOM 660 N N . THR A 1 94 ? 24.923 -20.573 -23.448 1.00 59.66 94 THR A N 1
ATOM 661 C CA . THR A 1 94 ? 26.358 -20.723 -23.644 1.00 59.66 94 THR A CA 1
ATOM 662 C C . THR A 1 94 ? 26.562 -22.064 -24.321 1.00 59.66 94 THR A C 1
ATOM 664 O O . THR A 1 94 ? 26.420 -23.114 -23.702 1.00 59.66 94 THR A O 1
ATOM 667 N N . CYS A 1 95 ? 26.837 -22.031 -25.624 1.00 50.28 95 CYS A N 1
ATOM 668 C CA . CYS A 1 95 ? 27.108 -23.229 -26.390 1.00 50.28 95 CYS A CA 1
ATOM 669 C C . CYS A 1 95 ? 28.480 -23.724 -25.927 1.00 50.28 95 CYS A C 1
ATOM 671 O O . CYS A 1 95 ? 29.525 -23.264 -26.393 1.00 50.28 95 CYS A O 1
ATOM 673 N N . HIS A 1 96 ? 28.488 -24.589 -24.914 1.00 58.94 96 HIS A N 1
ATOM 674 C CA . HIS A 1 96 ? 29.700 -25.222 -24.428 1.00 58.94 96 HIS A CA 1
ATOM 675 C C . HIS A 1 96 ? 30.204 -26.158 -25.529 1.00 58.94 96 HIS A C 1
ATOM 677 O O . HIS A 1 96 ? 29.736 -27.279 -25.663 1.00 58.94 96 HIS A O 1
ATOM 683 N N . ARG A 1 97 ? 31.122 -25.639 -26.354 1.00 53.16 97 ARG A N 1
ATOM 684 C CA . ARG A 1 97 ? 32.090 -26.353 -27.204 1.00 53.16 97 ARG A CA 1
ATOM 685 C C . ARG A 1 97 ? 31.654 -27.776 -27.612 1.00 53.16 97 ARG A C 1
ATOM 687 O O . ARG A 1 97 ? 31.931 -28.742 -26.905 1.00 53.16 97 ARG A O 1
ATOM 694 N N . CYS A 1 98 ? 31.070 -27.924 -28.804 1.00 48.34 98 CYS A N 1
ATOM 695 C CA . CYS A 1 98 ? 30.914 -29.237 -29.438 1.00 48.34 98 CYS A CA 1
ATOM 696 C C . CYS A 1 98 ? 32.282 -29.932 -29.553 1.00 48.34 98 CYS A C 1
ATOM 698 O O . CYS A 1 98 ? 33.156 -29.481 -30.297 1.00 48.34 98 CYS A O 1
ATOM 700 N N . LYS A 1 99 ? 32.476 -31.041 -28.827 1.00 55.00 99 LYS A N 1
ATOM 701 C CA . LYS A 1 99 ? 33.592 -31.966 -29.077 1.00 55.00 99 LYS A CA 1
ATOM 702 C C . LYS A 1 99 ? 33.368 -32.653 -30.438 1.00 55.00 99 LYS A C 1
ATOM 704 O O . LYS A 1 99 ? 32.236 -33.046 -30.712 1.00 55.00 99 LYS A O 1
ATOM 709 N N . PRO A 1 100 ? 34.404 -32.892 -31.265 1.00 52.94 100 PRO A N 1
ATOM 710 C CA . PRO A 1 100 ? 34.231 -33.323 -32.661 1.00 52.94 100 PRO A CA 1
ATOM 711 C C . PRO A 1 100 ? 33.700 -34.755 -32.873 1.00 52.94 100 PRO A C 1
ATOM 713 O O . PRO A 1 100 ? 33.635 -35.201 -34.012 1.00 52.94 100 PRO A O 1
ATOM 716 N N . SER A 1 101 ? 33.362 -35.506 -31.817 1.00 55.22 101 SER A N 1
ATOM 717 C CA . SER A 1 101 ? 33.250 -36.974 -31.892 1.00 55.22 101 SER A CA 1
ATOM 718 C C . SER A 1 101 ? 31.856 -37.556 -31.620 1.00 55.22 101 SER A C 1
ATOM 720 O O . SER A 1 101 ? 31.658 -38.761 -31.749 1.00 55.22 101 SER A O 1
ATOM 722 N N . SER A 1 102 ? 30.846 -36.767 -31.244 1.00 53.03 102 SER A N 1
ATOM 723 C CA . SER A 1 102 ? 29.527 -37.347 -30.931 1.00 53.03 102 SER A CA 1
ATOM 724 C C . SER A 1 102 ? 28.390 -36.402 -31.303 1.00 53.03 102 SER A C 1
ATOM 726 O O . SER A 1 102 ? 28.182 -35.373 -30.669 1.00 53.03 102 SER A O 1
ATOM 728 N N . ARG A 1 103 ? 27.653 -36.760 -32.363 1.00 50.59 103 ARG A N 1
ATOM 729 C CA . ARG A 1 103 ? 26.459 -36.059 -32.865 1.00 50.59 103 ARG A CA 1
ATOM 730 C C . ARG A 1 103 ? 25.240 -36.288 -31.960 1.00 50.59 103 ARG A C 1
ATOM 732 O O . ARG A 1 103 ? 24.234 -36.809 -32.421 1.00 50.59 103 ARG A O 1
ATOM 739 N N . MET A 1 104 ? 25.308 -35.908 -30.691 1.00 50.53 104 MET A N 1
ATOM 740 C CA . MET A 1 104 ? 24.119 -35.843 -29.837 1.00 50.53 104 MET A CA 1
ATOM 741 C C . MET A 1 104 ? 24.182 -34.576 -28.996 1.00 50.53 104 MET A C 1
ATOM 743 O O . MET A 1 104 ? 24.930 -34.473 -28.030 1.00 50.53 104 MET A O 1
ATOM 747 N N . CYS A 1 105 ? 23.412 -33.583 -29.431 1.00 47.50 105 CYS A N 1
ATOM 748 C CA . CYS A 1 105 ? 23.174 -32.351 -28.701 1.00 47.50 105 CYS A CA 1
ATOM 749 C C . CYS A 1 105 ? 21.963 -32.606 -27.794 1.00 47.50 105 CYS A C 1
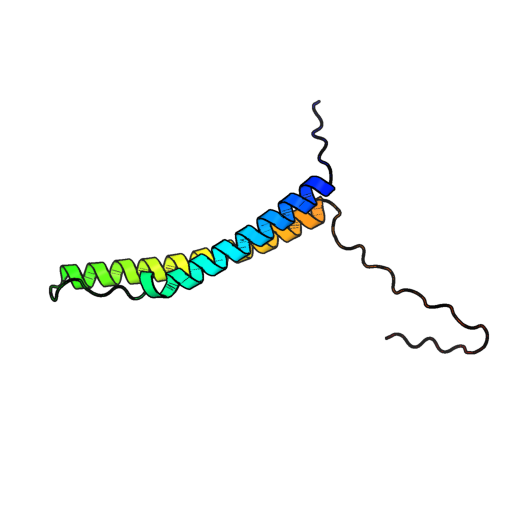ATOM 751 O O . CYS A 1 105 ? 20.841 -32.683 -28.288 1.00 47.50 105 CYS A O 1
ATOM 753 N N . SER A 1 106 ? 22.187 -32.817 -26.494 1.00 49.12 106 SER A N 1
ATOM 754 C CA . SER A 1 106 ? 21.100 -32.796 -25.511 1.00 49.12 106 SER A CA 1
ATOM 755 C C . SER A 1 106 ? 20.929 -31.359 -25.037 1.00 49.12 106 SER A C 1
ATOM 757 O O . SER A 1 106 ? 21.878 -30.765 -24.528 1.00 49.12 106 SER A O 1
ATOM 759 N N . ILE A 1 107 ? 19.738 -30.803 -25.242 1.00 48.12 107 ILE A N 1
ATOM 760 C CA . ILE A 1 107 ? 19.341 -29.495 -24.719 1.00 48.12 107 ILE A CA 1
ATOM 761 C C . ILE A 1 107 ? 18.841 -29.728 -23.290 1.00 48.12 107 ILE A C 1
ATOM 763 O O . ILE A 1 107 ? 17.916 -30.512 -23.079 1.00 48.12 107 ILE A O 1
ATOM 767 N N . SER A 1 108 ? 19.454 -29.081 -22.306 1.00 51.22 108 SER A N 1
ATOM 768 C CA . SER A 1 108 ? 18.883 -28.879 -20.969 1.00 51.22 108 SER A CA 1
ATOM 769 C C . SER A 1 108 ? 19.214 -27.472 -20.515 1.00 51.22 108 SER A C 1
ATOM 771 O O . SER A 1 108 ? 20.357 -27.037 -20.784 1.00 51.22 108 SER A O 1
#

Radius of gyration: 25.41 Å; chains: 1; bounding box: 57×59×58 Å

pLDDT: mean 82.31, std 18.44, range [42.72, 97.69]

InterPro domains:
  IPR000084 PE-PGRS family, N-terminal [PF00934] (4-85)
  IPR038332 PPE superfamily [SSF140459] (8-84)

Secondary structure (DSSP, 8-state):
-------HHHHHHHHHHHHHHHHHHHHHHHHHHHHHHSPPPSSSSHHHHHHHHHHHHHHHHHHHHHHHHHHHHHHHHHHHHHHTT-S---PPP------TT-------

Organism: Mycobacterium kansasii (NCBI:txid1768)